Protein AF-A0A117MN89-F1 (afdb_monomer_lite)

Secondary structure (DSSP, 8-state):
--HHHHHHHHHHHHHTT--HHHHHHHHHHHHHHHH--HHHHHHHHHHHHHHHHHHHHHTT---------PPP--

Sequence (74 aa):
MPGPLWDAYGRICERLGTDRTNDLLDHMRARVREHGDEADRAGLAAAEAELAERRARKGGRPKREGTSRAPDSE

Foldseek 3Di:
DDPVVVVVLQVVCVVVVHGPVVVVLVVLVVCCVVPNDPVSVVV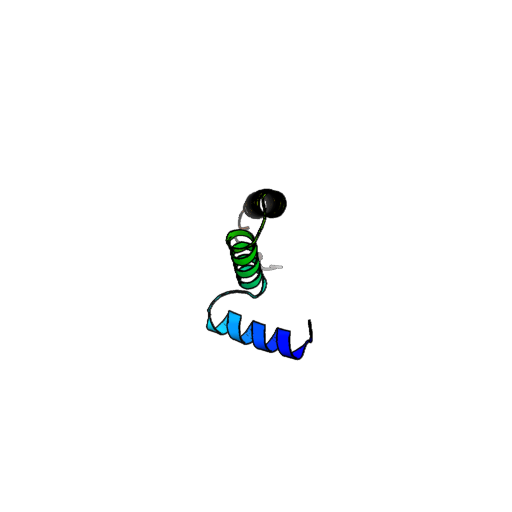NVVVVVVVVVVCVVVVPDDPPDDDDDDDDDD

Organism: NCBI:txid68262

Radius of gyration: 20.34 Å; chains: 1; bounding box: 33×28×64 Å

pLDDT: mean 84.51, std 18.54, range [46.94, 98.25]

Structure (mmCIF, N/CA/C/O backbone):
data_AF-A0A117MN89-F1
#
_entry.id   AF-A0A117MN89-F1
#
loop_
_atom_site.group_PDB
_atom_site.id
_atom_site.type_symbol
_atom_site.label_atom_id
_atom_site.label_alt_id
_atom_site.label_comp_id
_atom_site.label_asym_id
_atom_site.label_entity_id
_atom_site.label_seq_id
_atom_site.pdbx_PDB_ins_code
_atom_site.Cartn_x
_atom_site.Cartn_y
_atom_site.Cartn_z
_atom_site.occupancy
_atom_site.B_iso_or_equiv
_atom_site.auth_seq_id
_atom_site.auth_comp_id
_atom_site.auth_asym_id
_atom_site.auth_atom_id
_atom_site.pdbx_PDB_model_num
ATOM 1 N N . MET A 1 1 ? -6.538 9.460 -4.837 1.00 74.19 1 MET A N 1
ATOM 2 C CA . MET A 1 1 ? -7.609 8.633 -5.439 1.00 74.19 1 MET A CA 1
ATOM 3 C C . MET A 1 1 ? -8.960 9.286 -5.117 1.00 74.19 1 MET A C 1
ATOM 5 O O . MET A 1 1 ? -9.053 9.881 -4.047 1.00 74.19 1 MET A O 1
ATOM 9 N N . PRO A 1 2 ? -9.949 9.284 -6.037 1.00 95.38 2 PRO A N 1
ATOM 10 C CA . PRO A 1 2 ? -11.213 10.010 -5.856 1.00 95.38 2 PRO A CA 1
ATOM 11 C C . PRO A 1 2 ? -11.958 9.616 -4.574 1.00 95.38 2 PRO A C 1
ATOM 13 O O . PRO A 1 2 ? -12.071 8.429 -4.278 1.00 95.38 2 PRO A O 1
ATOM 16 N N . GLY A 1 3 ? -12.498 10.598 -3.843 1.00 96.25 3 GLY A N 1
ATOM 17 C CA . GLY A 1 3 ? -13.171 10.386 -2.550 1.00 96.25 3 GLY A CA 1
ATOM 18 C C . GLY A 1 3 ? -14.236 9.278 -2.560 1.00 96.25 3 GLY A C 1
ATOM 19 O O . GLY A 1 3 ? -14.109 8.332 -1.785 1.00 96.25 3 GLY A O 1
ATOM 20 N N . PRO A 1 4 ? -15.203 9.286 -3.500 1.00 97.94 4 PRO A N 1
ATOM 21 C CA . PRO A 1 4 ? -16.245 8.256 -3.551 1.00 97.94 4 PRO A CA 1
ATOM 22 C C . PRO A 1 4 ? -15.706 6.831 -3.731 1.00 97.94 4 PRO A C 1
ATOM 24 O O . PRO A 1 4 ? -16.267 5.876 -3.189 1.00 97.94 4 PRO A O 1
ATOM 27 N N . LEU A 1 5 ? -14.599 6.681 -4.468 1.00 96.81 5 LEU A N 1
ATOM 28 C CA . LEU A 1 5 ? -13.936 5.393 -4.649 1.00 96.81 5 LEU A CA 1
ATOM 29 C C . LEU A 1 5 ? -13.276 4.924 -3.343 1.00 96.81 5 LEU A C 1
ATOM 31 O O . LEU A 1 5 ? -13.334 3.738 -3.031 1.00 96.81 5 LEU A O 1
ATOM 35 N N . TRP A 1 6 ? -12.722 5.842 -2.542 1.00 96.12 6 TRP A N 1
ATOM 36 C CA . TRP A 1 6 ? -12.138 5.518 -1.230 1.00 96.12 6 TRP A CA 1
ATOM 37 C C . TRP A 1 6 ? -13.164 5.001 -0.246 1.00 96.12 6 TRP A C 1
ATOM 39 O O . TRP A 1 6 ? -12.913 4.063 0.517 1.00 96.12 6 TRP A O 1
ATOM 49 N N . ASP A 1 7 ? -14.329 5.636 -0.263 1.00 97.62 7 ASP A N 1
ATOM 50 C CA . ASP A 1 7 ? -15.423 5.291 0.623 1.00 97.62 7 ASP A CA 1
ATOM 51 C C . ASP A 1 7 ? -15.998 3.935 0.230 1.00 97.62 7 ASP A C 1
ATOM 53 O O . ASP A 1 7 ? -16.212 3.085 1.093 1.00 97.62 7 ASP A O 1
ATOM 57 N N . ALA A 1 8 ? -16.177 3.694 -1.073 1.00 98.06 8 ALA A N 1
ATOM 58 C CA . ALA A 1 8 ? -16.583 2.390 -1.587 1.00 98.06 8 ALA A CA 1
ATOM 59 C C . ALA A 1 8 ? -15.578 1.288 -1.226 1.00 98.06 8 ALA A C 1
ATOM 61 O O . ALA A 1 8 ? -15.989 0.242 -0.723 1.00 98.06 8 ALA A O 1
ATOM 62 N N . TYR A 1 9 ? -14.281 1.540 -1.414 1.00 97.62 9 TYR A N 1
ATOM 63 C CA . TYR A 1 9 ? -13.219 0.618 -1.016 1.00 97.62 9 TYR A CA 1
ATOM 64 C C . TYR A 1 9 ? -13.238 0.348 0.493 1.00 97.62 9 TYR A C 1
ATOM 66 O O . TYR A 1 9 ? -13.185 -0.799 0.915 1.00 97.62 9 TYR A O 1
ATOM 74 N N . GLY A 1 10 ? -13.454 1.377 1.315 1.00 97.62 10 GLY A N 1
ATOM 75 C CA . GLY A 1 10 ? -13.613 1.211 2.762 1.00 97.62 10 GLY A CA 1
ATOM 76 C C . GLY A 1 10 ? -14.749 0.287 3.160 1.00 97.62 10 GLY A C 1
ATOM 77 O O . GLY A 1 10 ? -14.533 -0.640 3.930 1.00 97.62 10 GLY A O 1
ATOM 78 N N . ARG A 1 11 ? -15.934 0.485 2.574 1.00 98.12 11 ARG A N 1
ATOM 79 C CA . ARG A 1 11 ? -17.087 -0.398 2.805 1.00 98.12 11 ARG A CA 1
ATOM 80 C C . ARG A 1 11 ? -16.828 -1.835 2.344 1.00 98.12 11 ARG A C 1
ATOM 82 O O . ARG A 1 11 ? -17.462 -2.767 2.832 1.00 98.12 11 ARG A O 1
ATOM 89 N N . ILE A 1 12 ? -15.950 -2.046 1.362 1.00 97.94 12 ILE A N 1
ATOM 90 C CA . ILE A 1 12 ? -15.499 -3.389 0.975 1.00 97.94 12 ILE A CA 1
ATOM 91 C C . ILE A 1 12 ? -14.594 -3.966 2.065 1.00 97.94 12 ILE A C 1
ATOM 93 O O . ILE A 1 12 ? -14.903 -5.046 2.560 1.00 97.94 12 ILE A O 1
ATOM 97 N N . CYS A 1 13 ? -13.549 -3.248 2.481 1.00 97.94 13 CYS A N 1
ATOM 98 C CA . CYS A 1 13 ? -12.633 -3.706 3.529 1.00 97.94 13 CYS A CA 1
ATOM 99 C C . CYS A 1 13 ? -13.378 -4.047 4.832 1.00 97.94 13 CYS A C 1
ATOM 101 O O . CYS A 1 13 ? -13.150 -5.109 5.402 1.00 97.94 13 CYS A O 1
ATOM 103 N N . GLU A 1 14 ? -14.344 -3.217 5.238 1.00 97.12 14 GLU A N 1
ATOM 104 C CA . GLU A 1 14 ? -15.203 -3.469 6.403 1.00 97.12 14 GLU A CA 1
ATOM 105 C C . GLU A 1 14 ? -15.990 -4.781 6.276 1.00 97.12 14 GLU A C 1
ATOM 107 O O . GLU A 1 14 ? -16.008 -5.581 7.209 1.00 97.12 14 GLU A O 1
ATOM 112 N N . ARG A 1 15 ? -16.592 -5.051 5.107 1.00 97.62 15 ARG A N 1
ATOM 113 C CA . ARG A 1 15 ? -17.304 -6.317 4.845 1.00 97.62 15 ARG A CA 1
ATOM 114 C C . ARG A 1 15 ? -16.380 -7.533 4.856 1.00 97.62 15 ARG A C 1
ATOM 116 O O . ARG A 1 15 ? -16.837 -8.628 5.162 1.00 97.62 15 ARG A O 1
ATOM 123 N N . LEU A 1 16 ? -15.110 -7.342 4.510 1.00 96.50 16 LEU A N 1
ATOM 124 C CA . LEU A 1 16 ? -14.085 -8.385 4.508 1.00 96.50 16 LEU A CA 1
ATOM 125 C C . LEU A 1 16 ? -13.360 -8.516 5.859 1.00 96.50 16 LEU A C 1
ATOM 127 O O . LEU A 1 16 ? -12.511 -9.390 6.003 1.00 96.50 16 LEU A O 1
ATOM 131 N N . GLY A 1 17 ? -13.684 -7.677 6.850 1.00 95.56 17 GLY A N 1
ATOM 132 C CA . GLY A 1 17 ? -13.048 -7.711 8.168 1.00 95.56 17 GLY A CA 1
ATOM 133 C C . GLY A 1 17 ? -11.585 -7.255 8.168 1.00 95.56 17 GLY A C 1
ATOM 134 O O . GLY A 1 17 ? -10.819 -7.668 9.036 1.00 95.56 17 GLY A O 1
ATOM 135 N N . THR A 1 18 ? -11.190 -6.415 7.210 1.00 96.25 18 THR A N 1
ATOM 136 C CA . THR A 1 18 ? -9.841 -5.839 7.102 1.00 96.25 18 THR A CA 1
ATOM 137 C C . THR A 1 18 ? -9.903 -4.311 7.095 1.00 96.25 18 THR A C 1
ATOM 139 O O . THR A 1 18 ? -10.971 -3.712 6.965 1.00 96.25 18 THR A O 1
ATOM 142 N N . ASP A 1 19 ? -8.756 -3.651 7.223 1.00 94.88 19 ASP A N 1
ATOM 143 C CA . ASP A 1 19 ? -8.646 -2.212 7.009 1.00 94.88 19 ASP A CA 1
ATOM 144 C C . ASP A 1 19 ? -8.012 -1.899 5.652 1.00 94.88 19 ASP A C 1
ATOM 146 O O . ASP A 1 19 ? -7.222 -2.667 5.101 1.00 94.88 19 ASP A O 1
ATOM 150 N N . ARG A 1 20 ? -8.340 -0.711 5.133 1.00 95.12 20 ARG A N 1
ATOM 151 C CA . ARG A 1 20 ? -7.871 -0.240 3.824 1.00 95.12 20 ARG A CA 1
ATOM 152 C C . ARG A 1 20 ? -6.347 -0.291 3.677 1.00 95.12 20 ARG A C 1
ATOM 154 O O . ARG A 1 20 ? -5.862 -0.469 2.564 1.00 95.12 20 ARG A O 1
ATOM 161 N N . THR A 1 21 ? -5.601 -0.076 4.763 1.00 92.19 21 THR A N 1
ATOM 162 C CA . THR A 1 21 ? -4.135 -0.000 4.724 1.00 92.19 21 THR A CA 1
ATOM 163 C C . THR A 1 21 ? -3.542 -1.391 4.593 1.00 92.19 21 THR A C 1
ATOM 165 O O . THR A 1 21 ? -2.702 -1.598 3.724 1.00 92.19 21 THR A O 1
ATOM 168 N N . ASN A 1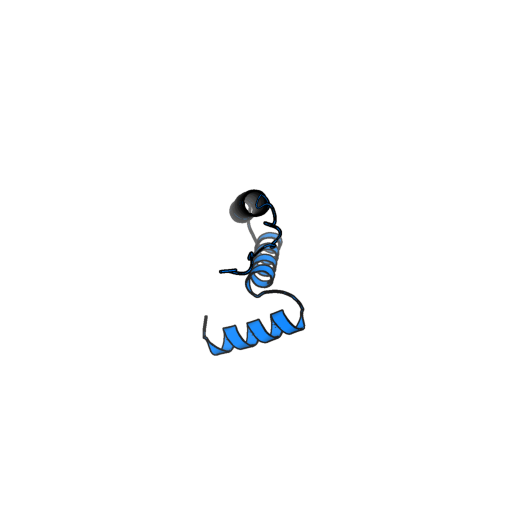 22 ? -3.987 -2.342 5.416 1.00 92.12 22 ASN A N 1
ATOM 169 C CA . ASN A 1 22 ? -3.518 -3.723 5.344 1.00 92.12 22 ASN A CA 1
ATOM 170 C C . ASN A 1 22 ? -3.879 -4.372 4.002 1.00 92.12 22 ASN A C 1
ATOM 172 O O . ASN A 1 22 ? -2.995 -4.934 3.364 1.00 92.12 22 ASN A O 1
ATOM 176 N N . ASP A 1 23 ? -5.112 -4.193 3.521 1.00 96.44 23 ASP A N 1
ATOM 177 C CA . ASP A 1 23 ? -5.537 -4.727 2.218 1.00 96.44 23 ASP A CA 1
ATOM 178 C C . ASP A 1 23 ? -4.716 -4.139 1.056 1.00 96.44 23 ASP A C 1
ATOM 180 O O . ASP A 1 23 ? -4.229 -4.856 0.182 1.00 96.44 23 ASP A O 1
ATOM 184 N N . LEU A 1 24 ? -4.460 -2.824 1.086 1.00 95.38 24 LEU A N 1
ATOM 185 C CA . LEU A 1 24 ? -3.639 -2.172 0.066 1.00 95.38 24 LEU A CA 1
ATOM 186 C C . LEU A 1 24 ? -2.173 -2.626 0.131 1.00 95.38 24 LEU A C 1
ATOM 188 O O . LEU A 1 24 ? -1.554 -2.838 -0.911 1.00 95.38 24 LEU A O 1
ATOM 192 N N . LEU A 1 25 ? -1.610 -2.783 1.333 1.00 94.69 25 LEU A N 1
ATOM 193 C CA . LEU A 1 25 ? -0.259 -3.317 1.517 1.00 94.69 25 LEU A CA 1
ATOM 194 C C . LEU A 1 25 ? -0.155 -4.740 0.966 1.00 94.69 25 LEU A C 1
ATOM 196 O O . LEU A 1 25 ? 0.791 -5.033 0.238 1.00 94.69 25 LEU A O 1
ATOM 200 N N . ASP A 1 26 ? -1.129 -5.601 1.257 1.00 95.88 26 ASP A N 1
ATOM 201 C CA . ASP A 1 26 ? -1.188 -6.971 0.742 1.00 95.88 26 ASP A CA 1
ATOM 202 C C . ASP A 1 26 ? -1.295 -7.005 -0.781 1.00 95.88 26 ASP A C 1
ATOM 204 O O . ASP A 1 26 ? -0.558 -7.752 -1.433 1.00 95.88 26 ASP A O 1
ATOM 208 N N . HIS A 1 27 ? -2.108 -6.125 -1.365 1.00 96.31 27 HIS A N 1
ATOM 209 C CA . HIS A 1 27 ? -2.173 -5.972 -2.812 1.00 96.31 27 HIS A CA 1
ATOM 210 C C . HIS A 1 27 ? -0.822 -5.546 -3.410 1.00 96.31 27 HIS A C 1
ATOM 212 O O . HIS A 1 27 ? -0.344 -6.157 -4.366 1.00 96.31 27 HIS A O 1
ATOM 218 N N . MET A 1 28 ? -0.164 -4.535 -2.832 1.00 96.44 28 MET A N 1
ATOM 219 C CA . MET A 1 28 ? 1.147 -4.068 -3.303 1.00 96.44 28 MET A CA 1
ATOM 220 C C . MET A 1 28 ? 2.217 -5.162 -3.189 1.00 96.44 28 MET A C 1
ATOM 222 O O . MET A 1 28 ? 2.971 -5.383 -4.137 1.00 96.44 28 MET A O 1
ATOM 226 N N . ARG A 1 29 ? 2.240 -5.909 -2.077 1.00 97.25 29 AR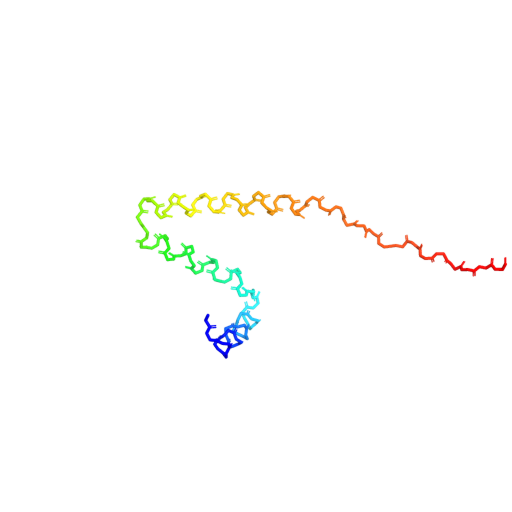G A N 1
ATOM 227 C CA . ARG A 1 29 ? 3.123 -7.072 -1.882 1.00 97.25 29 ARG A CA 1
ATOM 228 C C . ARG A 1 29 ? 2.917 -8.120 -2.968 1.00 97.25 29 ARG A C 1
ATOM 230 O O . ARG A 1 29 ? 3.895 -8.629 -3.511 1.00 97.25 29 ARG A O 1
ATOM 237 N N . ALA A 1 30 ? 1.664 -8.453 -3.275 1.00 97.88 30 ALA A N 1
ATOM 238 C CA . ALA A 1 30 ? 1.337 -9.431 -4.304 1.00 97.88 30 ALA A CA 1
ATOM 239 C C . ALA A 1 30 ? 1.839 -8.977 -5.682 1.00 97.88 30 ALA A C 1
ATOM 241 O O . ALA A 1 30 ? 2.536 -9.736 -6.351 1.00 97.88 30 ALA A O 1
ATOM 242 N N . ARG A 1 31 ? 1.592 -7.716 -6.062 1.00 98.25 31 ARG A N 1
ATOM 243 C CA . ARG A 1 31 ? 2.032 -7.169 -7.357 1.00 98.25 31 ARG A CA 1
ATOM 244 C C . ARG A 1 31 ? 3.551 -7.156 -7.510 1.00 98.25 31 ARG A C 1
ATOM 246 O O . ARG A 1 31 ? 4.045 -7.540 -8.565 1.00 98.25 31 ARG A O 1
ATOM 253 N N . VAL A 1 32 ? 4.290 -6.774 -6.466 1.00 98.06 32 VAL A N 1
ATOM 254 C CA . VAL A 1 32 ? 5.763 -6.803 -6.493 1.00 98.06 32 VAL A CA 1
ATOM 255 C C . VAL A 1 32 ? 6.294 -8.234 -6.583 1.00 98.06 32 VAL A C 1
ATOM 257 O O . VAL A 1 32 ? 7.264 -8.485 -7.286 1.00 98.06 32 VAL A O 1
ATOM 260 N N . ARG A 1 33 ? 5.661 -9.203 -5.916 1.00 96.00 33 ARG A N 1
ATOM 261 C CA . ARG A 1 33 ? 6.073 -10.614 -6.025 1.00 96.00 33 ARG A CA 1
ATOM 262 C C . ARG A 1 33 ? 5.792 -11.205 -7.404 1.00 96.00 33 ARG A C 1
ATOM 264 O O . ARG A 1 33 ? 6.571 -12.029 -7.866 1.00 96.00 33 ARG A O 1
ATOM 271 N N . GLU A 1 34 ? 4.681 -10.815 -8.019 1.00 98.12 34 GLU A N 1
ATOM 272 C CA . GLU A 1 34 ? 4.237 -11.353 -9.306 1.00 98.12 34 GLU A CA 1
ATOM 273 C C . GLU A 1 34 ? 4.986 -10.737 -10.494 1.00 98.12 34 GLU A C 1
ATOM 275 O O . GLU A 1 34 ? 5.276 -11.430 -11.467 1.00 98.12 34 GLU A O 1
ATOM 280 N N . HIS A 1 35 ? 5.300 -9.442 -10.427 1.00 98.06 35 HIS A N 1
ATOM 281 C CA . HIS A 1 35 ? 5.810 -8.690 -11.577 1.00 98.06 35 HIS A CA 1
ATOM 282 C C . HIS A 1 35 ? 7.111 -7.933 -11.316 1.00 98.06 35 HIS A C 1
ATOM 284 O O . HIS A 1 35 ? 7.689 -7.409 -12.264 1.00 98.06 35 HIS A O 1
ATOM 290 N N . GLY A 1 36 ? 7.537 -7.827 -10.058 1.00 96.12 36 GLY A N 1
ATOM 291 C CA . GLY A 1 36 ? 8.691 -7.021 -9.685 1.00 96.12 36 GLY A CA 1
ATOM 292 C C . GLY A 1 36 ? 10.009 -7.655 -10.106 1.00 96.12 36 GLY A C 1
ATOM 293 O O . GLY A 1 36 ? 10.182 -8.880 -10.086 1.00 96.12 36 GLY A O 1
ATOM 294 N N . ASP A 1 37 ? 10.963 -6.802 -10.449 1.00 98.12 37 ASP A N 1
ATOM 295 C CA . ASP A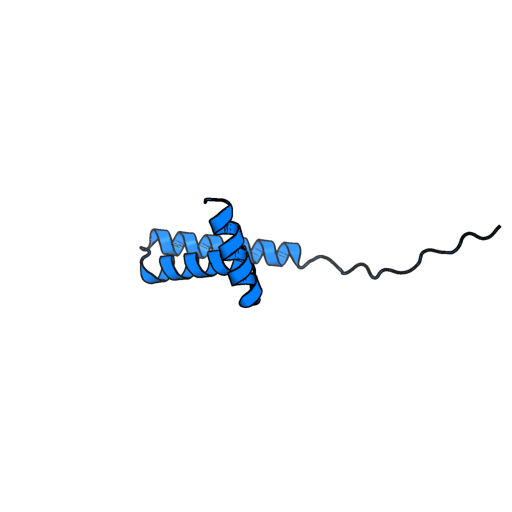 1 37 ? 12.329 -7.215 -10.731 1.00 98.12 37 ASP A CA 1
ATOM 296 C C . ASP A 1 37 ? 13.140 -7.443 -9.436 1.00 98.12 37 ASP A C 1
ATOM 298 O O . ASP A 1 37 ? 12.601 -7.648 -8.342 1.00 98.12 37 ASP A O 1
ATOM 302 N N . GLU A 1 38 ? 14.464 -7.544 -9.544 1.00 97.56 38 GLU A N 1
ATOM 303 C CA . GLU A 1 38 ? 15.328 -7.708 -8.369 1.00 97.56 38 GLU A CA 1
ATOM 304 C C . GLU A 1 38 ? 15.330 -6.470 -7.457 1.00 97.56 38 GLU A C 1
ATOM 306 O O . GLU A 1 38 ? 15.288 -6.615 -6.232 1.00 97.56 38 GLU A O 1
ATOM 311 N N . ALA A 1 39 ? 15.309 -5.266 -8.031 1.00 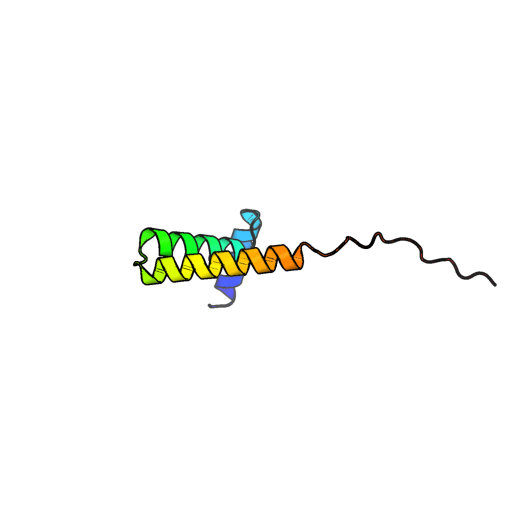97.75 39 ALA A N 1
ATOM 312 C CA . ALA A 1 39 ? 15.292 -4.023 -7.272 1.00 97.75 39 ALA A CA 1
ATOM 313 C C . ALA A 1 39 ? 13.951 -3.835 -6.549 1.00 97.75 39 ALA A C 1
ATOM 315 O O . ALA A 1 39 ? 13.935 -3.498 -5.363 1.00 97.75 39 ALA A O 1
ATOM 316 N N . ASP A 1 40 ? 12.834 -4.140 -7.213 1.00 98.06 40 ASP A N 1
ATOM 317 C CA . ASP A 1 40 ? 11.500 -4.075 -6.612 1.00 98.06 40 ASP A CA 1
ATOM 318 C C . ASP A 1 40 ? 11.375 -5.030 -5.419 1.00 98.06 40 ASP A C 1
ATOM 320 O O . ASP A 1 40 ? 10.867 -4.669 -4.351 1.00 98.06 40 ASP A O 1
ATOM 324 N N . ARG A 1 41 ? 11.885 -6.260 -5.570 1.00 97.38 41 ARG A N 1
ATOM 325 C CA . ARG A 1 41 ? 11.871 -7.268 -4.501 1.00 97.38 41 ARG A CA 1
ATOM 326 C C . ARG A 1 41 ? 12.778 -6.883 -3.333 1.00 97.38 41 ARG A C 1
ATOM 328 O O . ARG A 1 41 ? 12.393 -7.108 -2.183 1.00 97.38 41 ARG A O 1
ATOM 335 N N . ALA A 1 42 ? 13.931 -6.267 -3.595 1.00 97.56 42 ALA A N 1
ATOM 336 C CA . ALA A 1 42 ? 14.791 -5.715 -2.549 1.00 97.56 42 ALA A CA 1
ATOM 337 C C . ALA A 1 42 ? 14.100 -4.564 -1.795 1.00 97.56 42 ALA A C 1
ATOM 339 O O . ALA A 1 42 ? 14.125 -4.528 -0.562 1.00 97.56 42 ALA A O 1
ATOM 340 N N . GLY A 1 43 ? 13.411 -3.673 -2.517 1.00 96.88 43 GLY A N 1
ATOM 341 C CA . GLY A 1 43 ? 12.600 -2.605 -1.932 1.00 96.88 43 GLY A CA 1
ATOM 342 C C . GLY A 1 43 ? 11.478 -3.143 -1.040 1.00 96.88 43 GLY A C 1
ATOM 343 O O . GLY A 1 43 ? 11.294 -2.667 0.083 1.00 96.88 43 GLY A O 1
ATOM 344 N N . LEU A 1 44 ? 10.780 -4.191 -1.487 1.00 96.19 44 LEU A N 1
ATOM 345 C CA . LEU A 1 44 ? 9.768 -4.871 -0.680 1.00 96.19 44 LEU A CA 1
ATOM 346 C C . LEU A 1 44 ? 10.364 -5.475 0.601 1.00 96.19 44 LEU A C 1
ATOM 348 O O . LEU A 1 44 ? 9.786 -5.309 1.674 1.00 96.19 44 LEU A O 1
ATOM 352 N N . ALA A 1 45 ? 11.516 -6.143 0.518 1.00 95.94 45 ALA A N 1
ATOM 353 C CA . ALA A 1 45 ? 12.169 -6.730 1.689 1.00 95.94 45 ALA A CA 1
ATOM 354 C C . ALA A 1 45 ? 12.553 -5.668 2.735 1.00 95.94 45 ALA A C 1
ATOM 356 O O . ALA A 1 45 ? 12.299 -5.856 3.927 1.00 95.94 45 ALA A O 1
ATOM 357 N N . ALA A 1 46 ? 13.100 -4.531 2.294 1.00 95.81 46 ALA A N 1
ATOM 358 C CA . ALA A 1 46 ? 13.430 -3.413 3.176 1.00 95.81 46 ALA A CA 1
ATOM 359 C C . ALA A 1 46 ? 12.178 -2.811 3.842 1.00 95.81 46 ALA A C 1
ATOM 361 O O . ALA A 1 46 ? 12.173 -2.567 5.051 1.00 95.81 46 ALA A O 1
ATOM 362 N N . ALA A 1 47 ? 11.092 -2.631 3.083 1.00 93.19 47 ALA A N 1
ATOM 363 C CA . ALA A 1 47 ? 9.832 -2.110 3.611 1.00 93.19 47 ALA A CA 1
ATOM 364 C C . ALA A 1 47 ? 9.198 -3.048 4.657 1.00 93.19 47 ALA A C 1
ATOM 366 O O . ALA A 1 47 ? 8.697 -2.588 5.687 1.00 93.19 47 ALA A O 1
ATOM 367 N N . GLU A 1 48 ? 9.245 -4.366 4.432 1.00 93.31 48 GLU A N 1
ATOM 368 C CA . GLU A 1 48 ? 8.770 -5.355 5.406 1.00 93.31 48 GLU A CA 1
ATOM 369 C C . GLU A 1 48 ? 9.586 -5.325 6.704 1.00 93.31 48 GLU A C 1
ATOM 371 O O . GLU A 1 48 ? 8.999 -5.377 7.790 1.00 93.31 48 GLU A O 1
ATOM 376 N N . ALA A 1 49 ? 10.913 -5.185 6.610 1.00 92.06 49 ALA A N 1
ATOM 377 C CA . ALA A 1 49 ? 11.784 -5.055 7.777 1.00 92.06 49 ALA A CA 1
ATOM 378 C C . ALA A 1 49 ? 11.429 -3.809 8.607 1.00 92.06 49 ALA A C 1
ATOM 380 O O . ALA A 1 49 ? 11.205 -3.910 9.815 1.00 92.06 49 ALA A O 1
ATOM 381 N N . GLU A 1 50 ? 11.254 -2.651 7.966 1.00 91.56 50 GLU A N 1
ATOM 382 C CA . GLU A 1 50 ? 10.881 -1.419 8.665 1.00 91.56 50 GLU A CA 1
ATOM 383 C C . GLU A 1 50 ? 9.492 -1.523 9.325 1.00 91.56 50 GLU A C 1
ATOM 385 O O . GLU A 1 50 ? 9.283 -1.080 10.462 1.00 91.56 50 GLU A O 1
ATOM 390 N N . LEU A 1 51 ? 8.515 -2.131 8.642 1.00 87.44 51 LEU A N 1
ATOM 391 C CA . LEU A 1 51 ? 7.185 -2.364 9.208 1.00 87.44 51 LEU A CA 1
ATOM 392 C C . LEU A 1 51 ? 7.244 -3.293 10.424 1.00 87.44 51 LEU A C 1
ATOM 394 O O . LEU A 1 51 ? 6.550 -3.039 11.415 1.00 87.44 51 LEU A O 1
ATOM 398 N N . ALA A 1 52 ? 8.068 -4.340 10.376 1.00 86.50 52 ALA A N 1
ATOM 399 C CA . ALA A 1 52 ? 8.296 -5.230 11.508 1.00 86.50 52 ALA A CA 1
ATOM 400 C C . ALA A 1 52 ? 8.918 -4.475 12.694 1.00 86.50 52 ALA A C 1
ATOM 402 O O . ALA A 1 52 ? 8.395 -4.553 13.807 1.00 86.50 52 ALA A O 1
ATOM 403 N N . GLU A 1 53 ? 9.942 -3.654 12.460 1.00 87.62 53 GLU A N 1
ATOM 404 C CA . GLU A 1 53 ? 10.563 -2.817 13.494 1.00 87.62 53 GLU A CA 1
ATOM 405 C C . GLU A 1 53 ? 9.585 -1.799 14.096 1.00 87.62 53 GLU A C 1
ATOM 407 O O . GLU A 1 53 ? 9.575 -1.560 15.306 1.00 87.62 53 GLU A O 1
ATOM 412 N N . ARG A 1 54 ? 8.726 -1.181 13.278 1.00 84.06 54 ARG A N 1
ATOM 413 C CA . ARG A 1 54 ? 7.673 -0.270 13.759 1.00 84.06 54 ARG A CA 1
ATOM 414 C C . ARG A 1 54 ? 6.653 -1.003 14.628 1.00 84.06 54 ARG A C 1
ATOM 416 O O . ARG A 1 54 ? 6.239 -0.456 15.652 1.00 84.06 54 ARG A O 1
ATOM 423 N N . ARG A 1 55 ? 6.251 -2.222 14.249 1.00 78.00 55 ARG A N 1
ATOM 424 C CA . ARG A 1 55 ? 5.349 -3.063 15.055 1.00 78.00 55 ARG A CA 1
ATOM 425 C C . ARG A 1 55 ? 6.011 -3.479 16.367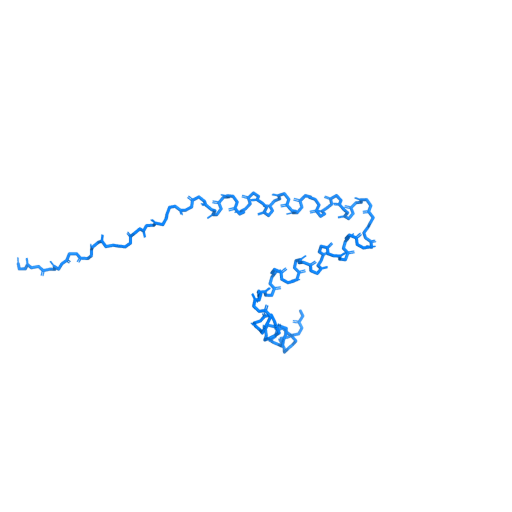 1.00 78.00 55 ARG A C 1
ATOM 427 O O . ARG A 1 55 ? 5.382 -3.331 17.409 1.00 78.00 55 ARG A O 1
ATOM 434 N N . ALA A 1 56 ? 7.279 -3.886 16.338 1.00 75.25 56 ALA A N 1
ATOM 435 C CA . ALA A 1 56 ? 8.049 -4.225 17.533 1.00 75.25 56 ALA A CA 1
ATOM 436 C C . ALA A 1 56 ? 8.151 -3.032 18.501 1.00 75.25 56 ALA A C 1
ATOM 438 O O . ALA A 1 56 ? 7.897 -3.174 19.695 1.00 75.25 56 ALA A O 1
ATOM 439 N N . ARG A 1 57 ? 8.412 -1.825 17.980 1.00 73.69 57 ARG A N 1
ATOM 440 C CA . ARG A 1 57 ? 8.455 -0.591 18.783 1.00 73.69 57 ARG A CA 1
ATOM 441 C C . ARG A 1 57 ? 7.091 -0.193 19.351 1.00 73.69 57 ARG A C 1
ATOM 443 O O . ARG A 1 57 ? 7.009 0.218 20.505 1.00 73.69 57 ARG A O 1
ATOM 450 N N . LYS A 1 58 ? 6.006 -0.316 18.576 1.00 61.00 58 LYS A N 1
ATOM 451 C CA . LYS A 1 58 ? 4.640 -0.002 19.044 1.00 61.00 58 LYS A CA 1
ATOM 452 C C . LYS A 1 58 ? 4.045 -1.080 19.965 1.00 61.00 58 LYS A C 1
ATOM 454 O O . LYS A 1 58 ? 3.133 -0.768 20.727 1.00 61.00 58 LYS A O 1
ATOM 459 N N . GLY A 1 59 ? 4.568 -2.307 19.930 1.00 51.88 59 GLY A N 1
ATOM 460 C CA . GLY A 1 59 ? 4.197 -3.426 20.804 1.00 51.88 59 GLY A CA 1
ATOM 461 C C . GLY A 1 59 ? 4.785 -3.364 22.220 1.00 51.88 59 GLY A C 1
ATOM 462 O O . GLY A 1 59 ? 4.372 -4.134 23.078 1.00 51.88 59 GLY A O 1
ATOM 463 N N . GLY A 1 60 ? 5.693 -2.422 22.501 1.00 49.00 60 GLY A N 1
ATOM 464 C CA . GLY A 1 60 ? 6.278 -2.196 23.829 1.00 49.00 60 GLY A CA 1
ATOM 465 C C . GLY A 1 60 ? 5.461 -1.292 24.760 1.00 49.00 60 GLY A C 1
ATOM 466 O O . GLY A 1 60 ? 6.025 -0.721 25.690 1.00 49.00 60 GLY A O 1
ATOM 467 N N . ARG A 1 61 ? 4.158 -1.085 24.520 1.00 49.94 61 ARG A N 1
ATOM 468 C CA . ARG A 1 61 ? 3.319 -0.291 25.431 1.00 49.94 61 ARG A CA 1
ATOM 469 C C . ARG A 1 61 ? 2.706 -1.214 26.492 1.00 49.94 61 ARG A C 1
ATOM 471 O O . ARG A 1 61 ? 1.766 -1.933 26.152 1.00 49.94 61 ARG A O 1
ATOM 478 N N . PRO A 1 62 ? 3.147 -1.186 27.767 1.00 52.06 62 PRO A N 1
ATOM 479 C CA . PRO A 1 62 ? 2.382 -1.826 28.826 1.00 52.06 62 PRO A CA 1
ATOM 480 C C . PRO A 1 62 ? 0.989 -1.193 28.858 1.00 52.06 62 PRO A C 1
ATOM 482 O O . PRO A 1 62 ? 0.834 0.034 28.865 1.00 52.06 62 PRO A O 1
ATOM 485 N N . LYS A 1 63 ? -0.035 -2.046 28.832 1.00 52.31 63 LYS A N 1
ATOM 486 C CA . LYS A 1 63 ? -1.418 -1.669 29.108 1.00 52.31 63 LYS A CA 1
ATOM 487 C C . LYS A 1 63 ? -1.424 -1.049 30.505 1.00 52.31 63 LYS A C 1
ATOM 489 O O . LYS A 1 63 ? -1.241 -1.762 31.482 1.00 52.31 63 LYS A O 1
ATOM 494 N N . ARG A 1 64 ? -1.580 0.276 30.614 1.00 52.19 64 ARG A N 1
ATOM 495 C CA . ARG A 1 64 ? -1.936 0.873 31.905 1.00 52.19 64 ARG A CA 1
ATOM 496 C C . ARG A 1 64 ? -3.341 0.373 32.216 1.00 52.19 64 ARG A C 1
ATOM 498 O O . ARG A 1 64 ? -4.298 0.802 31.572 1.00 52.19 64 ARG A O 1
ATOM 505 N N . GLU A 1 65 ? -3.429 -0.589 33.127 1.00 50.97 65 GLU A N 1
ATOM 506 C CA . GLU A 1 65 ? -4.652 -0.876 33.864 1.00 50.97 65 GLU A CA 1
ATOM 507 C C . GLU A 1 65 ? -5.216 0.452 34.372 1.00 50.97 65 GLU A C 1
ATOM 509 O O . GLU A 1 65 ? -4.536 1.231 35.042 1.00 50.97 65 GLU A O 1
ATOM 514 N N . GLY A 1 66 ? -6.445 0.753 33.966 1.00 56.97 66 GLY A N 1
ATOM 515 C CA . GLY A 1 66 ? -7.233 1.764 34.642 1.00 56.97 66 GLY A CA 1
ATOM 516 C C . GLY A 1 66 ? -7.666 1.223 35.999 1.00 56.97 66 GLY A C 1
ATOM 517 O O . GLY A 1 66 ? -8.036 0.053 36.074 1.00 56.97 66 GLY A O 1
ATOM 518 N N . THR A 1 67 ? -7.622 2.092 37.016 1.00 48.97 67 THR A N 1
ATOM 519 C CA . THR A 1 67 ? -8.346 2.108 38.314 1.00 48.97 67 THR A CA 1
ATOM 520 C C . THR A 1 67 ? -7.362 2.677 39.347 1.00 48.97 67 THR A C 1
ATOM 522 O O . THR A 1 67 ? -6.331 2.087 39.625 1.00 48.97 67 THR A O 1
ATOM 525 N N . SER A 1 68 ? -7.521 3.892 39.872 1.00 46.94 68 SER A N 1
ATOM 526 C CA . SER A 1 68 ? -8.686 4.326 40.641 1.00 46.94 68 SER A CA 1
ATOM 527 C C . SER A 1 68 ? -8.794 5.853 40.625 1.00 46.94 68 SER A C 1
ATOM 529 O O . SER A 1 68 ? -7.853 6.550 40.997 1.00 46.94 68 SER A O 1
ATOM 531 N N . ARG A 1 69 ? -9.960 6.374 40.236 1.00 48.06 69 ARG A N 1
ATOM 532 C CA . ARG A 1 69 ? -10.414 7.699 40.666 1.00 48.06 69 ARG A CA 1
ATOM 533 C C . ARG A 1 69 ? -10.858 7.531 42.119 1.00 48.06 69 ARG A C 1
ATOM 535 O O . ARG A 1 69 ? -11.850 6.849 42.355 1.00 48.06 69 ARG A O 1
ATOM 542 N N . ALA A 1 70 ? -10.097 8.063 43.070 1.00 51.44 70 ALA A N 1
ATOM 543 C CA . ALA A 1 70 ? -10.556 8.164 44.452 1.00 51.44 70 ALA A CA 1
ATOM 544 C C . ALA A 1 70 ? -11.734 9.158 44.507 1.00 51.44 70 ALA A C 1
ATOM 546 O O . ALA A 1 70 ? -11.675 10.177 43.810 1.00 51.44 70 ALA A O 1
ATOM 547 N N . PRO A 1 71 ? -12.820 8.866 45.242 1.00 56.94 71 PRO A N 1
ATOM 548 C CA . PRO A 1 71 ? -13.852 9.852 45.497 1.00 56.94 71 PRO A CA 1
ATOM 549 C C . PRO A 1 71 ? -13.320 10.912 46.462 1.00 56.94 71 PRO A C 1
ATOM 551 O O . PRO A 1 71 ? -12.689 10.603 47.470 1.00 56.94 71 PRO A O 1
ATOM 554 N N . ASP A 1 72 ? -13.593 12.154 46.092 1.00 50.00 72 ASP A N 1
ATOM 555 C CA . ASP A 1 72 ? -13.551 13.336 46.940 1.00 50.00 72 ASP A CA 1
ATOM 556 C C . ASP A 1 72 ? -14.359 13.062 48.221 1.00 50.00 72 ASP A C 1
ATOM 558 O O . ASP A 1 72 ? -15.485 12.556 48.156 1.00 50.00 72 ASP A O 1
ATOM 562 N N . SER A 1 73 ? -13.778 13.322 49.387 1.00 54.22 73 SER A N 1
ATOM 563 C CA . SER A 1 73 ? -14.498 13.334 50.659 1.00 54.22 73 SER A CA 1
ATOM 564 C C . SER A 1 73 ? -13.859 14.366 51.581 1.00 54.22 73 SER A C 1
ATOM 566 O O . SER A 1 73 ? -12.772 14.126 52.098 1.00 54.22 73 SER A O 1
ATOM 568 N N . GLU A 1 74 ? -14.610 15.463 51.707 1.00 53.28 74 GLU A N 1
ATOM 569 C CA . GLU A 1 74 ? -14.803 16.384 52.845 1.00 53.28 74 GLU A CA 1
ATOM 570 C C . GLU A 1 74 ? -13.637 17.248 53.355 1.00 53.28 74 GLU A C 1
ATOM 572 O O . GLU A 1 74 ? -12.599 16.717 53.806 1.00 53.28 74 GLU A O 1
#